Protein AF-A0A365U3H8-F1 (afdb_monomer_lite)

Secondary structure (DSSP, 8-state):
-PPPP--PPP--HHHHHHHHHHHHHT--SS----HHHHHHHHHT-EETTEEPPHHHHHHHHHHTS-HHHHGGGS------------

Sequence (86 aa):
RPAGVDTAPYTTPYLELMQAAIAKFGITAEDQGKKDCLVDWFLAQEIEGEPVSNKLADAMATLIRLPSAQRGGAKRVLGPDLRQTG

Radius of gyration: 19.9 Å; chains: 1; bounding box: 32×69×54 Å

Structure (mmCIF, N/CA/C/O backbone):
data_AF-A0A365U3H8-F1
#
_entry.id   AF-A0A365U3H8-F1
#
loop_
_atom_site.group_PDB
_atom_site.id
_atom_site.type_symbol
_atom_site.label_atom_id
_atom_site.label_alt_id
_atom_site.label_comp_id
_atom_site.label_asym_id
_atom_site.label_entity_id
_atom_site.label_seq_id
_atom_site.pdbx_PDB_ins_code
_atom_site.Cartn_x
_atom_site.Cartn_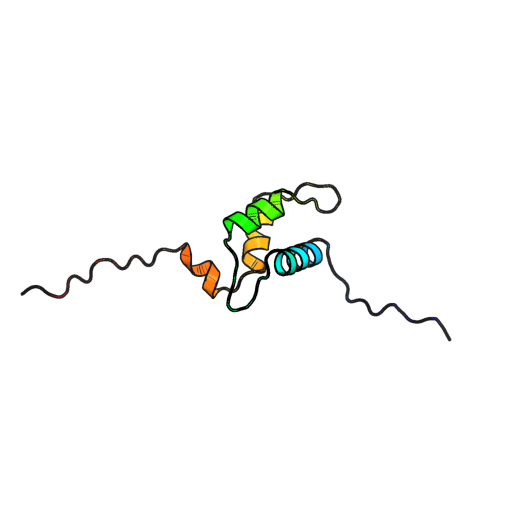y
_atom_site.Cartn_z
_atom_site.occupancy
_atom_site.B_iso_or_equiv
_atom_site.auth_seq_id
_atom_site.auth_comp_id
_atom_site.auth_asym_id
_atom_site.auth_atom_id
_atom_site.pdbx_PDB_model_num
ATOM 1 N N . ARG A 1 1 ? 12.208 -35.216 22.735 1.00 48.53 1 ARG A N 1
ATOM 2 C CA . ARG A 1 1 ? 12.296 -34.396 21.501 1.00 48.53 1 ARG A CA 1
ATOM 3 C C . ARG A 1 1 ? 11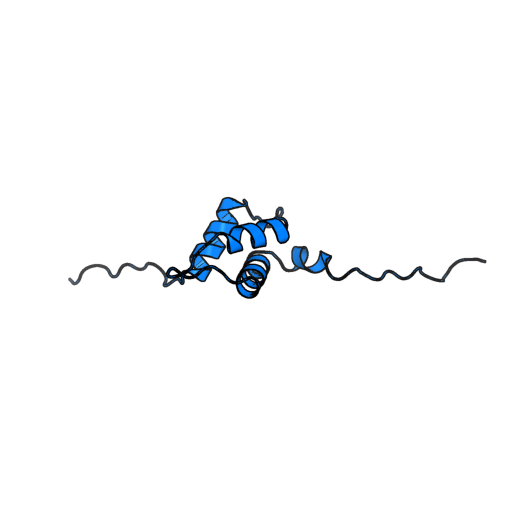.137 -33.412 21.543 1.00 48.53 1 ARG A C 1
ATOM 5 O O . ARG A 1 1 ? 10.021 -33.889 21.387 1.00 48.53 1 ARG A O 1
ATOM 12 N N . PRO A 1 2 ? 11.328 -32.119 21.853 1.00 51.91 2 PRO A N 1
ATOM 13 C CA . PRO A 1 2 ? 10.224 -31.187 21.718 1.00 51.91 2 PRO A CA 1
ATOM 14 C C . PRO A 1 2 ? 10.012 -30.859 20.237 1.00 51.91 2 PRO A C 1
ATOM 16 O O . PRO A 1 2 ? 10.943 -30.926 19.430 1.00 51.91 2 PRO A O 1
ATOM 19 N N . ALA A 1 3 ? 8.744 -30.644 19.906 1.00 55.28 3 ALA A N 1
ATOM 20 C CA . ALA A 1 3 ? 8.200 -30.440 18.576 1.00 55.28 3 ALA A CA 1
ATOM 21 C C . ALA A 1 3 ? 8.735 -29.157 17.923 1.00 55.28 3 ALA A C 1
ATOM 23 O O . ALA A 1 3 ? 9.150 -28.228 18.612 1.00 55.28 3 ALA A O 1
ATOM 24 N N . GLY A 1 4 ? 8.758 -29.163 16.588 1.00 58.19 4 GLY A N 1
ATOM 25 C CA . GLY A 1 4 ? 9.281 -28.085 15.759 1.00 58.19 4 GLY A CA 1
ATOM 26 C C . GLY A 1 4 ? 8.631 -26.753 16.101 1.00 58.19 4 GLY A C 1
ATOM 27 O O . GLY A 1 4 ? 7.411 -26.629 16.100 1.00 58.19 4 GLY A O 1
ATOM 28 N N . VAL A 1 5 ? 9.474 -25.774 16.403 1.00 60.06 5 VAL A N 1
ATOM 29 C CA . VAL A 1 5 ? 9.101 -24.368 16.342 1.00 60.06 5 VAL A CA 1
ATOM 30 C C . VAL A 1 5 ? 8.748 -24.066 14.889 1.00 60.06 5 VAL A C 1
ATOM 32 O O . VAL A 1 5 ? 9.584 -24.273 14.011 1.00 60.06 5 VAL A O 1
ATOM 35 N N . ASP A 1 6 ? 7.513 -23.639 14.632 1.00 62.75 6 ASP A N 1
ATOM 36 C CA . ASP A 1 6 ? 7.134 -23.059 13.346 1.00 62.75 6 ASP A CA 1
ATOM 37 C C . ASP A 1 6 ? 8.112 -21.921 13.046 1.00 62.75 6 ASP A C 1
ATOM 39 O O . ASP A 1 6 ? 8.096 -20.870 13.684 1.00 62.75 6 ASP A O 1
ATOM 43 N N . THR A 1 7 ? 9.017 -22.144 12.095 1.00 72.56 7 THR A N 1
ATOM 44 C CA . THR A 1 7 ? 10.019 -21.164 11.657 1.00 72.56 7 THR A CA 1
ATOM 45 C C . THR A 1 7 ? 9.410 -20.152 10.688 1.00 72.56 7 THR A C 1
ATOM 47 O O . THR A 1 7 ? 10.087 -19.699 9.764 1.00 72.56 7 THR A O 1
ATOM 50 N N . ALA A 1 8 ? 8.120 -19.844 10.828 1.00 76.56 8 ALA A N 1
ATOM 51 C CA . ALA A 1 8 ? 7.507 -18.776 10.063 1.00 76.56 8 ALA A CA 1
ATOM 52 C C . ALA A 1 8 ? 8.141 -17.454 10.526 1.00 76.56 8 ALA A C 1
ATOM 54 O O . ALA A 1 8 ? 8.150 -17.175 11.729 1.00 76.56 8 ALA A O 1
ATOM 55 N N . PRO A 1 9 ? 8.723 -16.654 9.616 1.00 87.06 9 PRO A N 1
ATOM 56 C CA . PRO A 1 9 ? 9.250 -15.350 9.981 1.00 87.06 9 PRO A CA 1
ATOM 57 C C . PRO A 1 9 ? 8.151 -14.507 10.626 1.00 87.06 9 PRO A C 1
ATOM 59 O O . PRO A 1 9 ? 7.022 -14.475 10.138 1.00 87.06 9 PRO A O 1
ATOM 62 N N . TYR A 1 10 ? 8.489 -13.808 11.709 1.00 91.06 10 TYR A N 1
ATOM 63 C CA . TYR A 1 10 ? 7.591 -12.809 12.276 1.00 91.06 10 TYR A CA 1
ATOM 64 C C . TYR A 1 10 ? 7.231 -11.768 11.207 1.00 91.06 10 TYR A C 1
ATOM 66 O O . TYR A 1 10 ? 8.106 -11.257 10.505 1.00 91.06 10 TYR A O 1
ATOM 74 N N . THR A 1 11 ? 5.946 -11.441 11.116 1.00 94.25 11 THR A N 1
ATOM 75 C CA . THR A 1 11 ? 5.399 -10.426 10.215 1.00 94.25 11 THR A CA 1
ATOM 76 C C . THR A 1 11 ? 4.451 -9.512 10.986 1.00 94.25 11 THR A C 1
ATOM 78 O O . THR A 1 11 ? 4.081 -9.795 12.125 1.00 94.25 11 THR A O 1
ATOM 81 N N . THR A 1 12 ? 4.075 -8.395 10.375 1.00 95.44 12 THR A N 1
ATOM 82 C CA . THR A 1 12 ? 3.052 -7.485 10.899 1.00 95.44 12 THR A CA 1
ATOM 83 C C . THR A 1 12 ? 1.901 -7.388 9.900 1.00 95.44 12 THR A C 1
ATOM 85 O O . THR A 1 12 ? 2.144 -7.551 8.699 1.00 95.44 12 THR A O 1
ATOM 88 N N . PRO A 1 13 ? 0.683 -7.028 10.342 1.00 96.38 13 PRO A N 1
ATOM 89 C CA . PRO A 1 13 ? -0.439 -6.799 9.431 1.00 96.38 13 PRO A CA 1
ATOM 90 C C . PRO A 1 13 ? -0.115 -5.799 8.309 1.00 96.38 13 PRO A C 1
ATOM 92 O O . PRO A 1 13 ? -0.573 -5.949 7.182 1.00 96.38 13 PRO A O 1
ATOM 95 N N . TYR A 1 14 ? 0.743 -4.807 8.579 1.00 96.69 14 TYR A N 1
ATOM 96 C CA . TYR A 1 14 ? 1.204 -3.848 7.571 1.00 96.69 14 TYR A CA 1
ATOM 97 C C . TYR A 1 14 ? 2.030 -4.511 6.461 1.00 96.69 14 TYR A C 1
ATOM 99 O O . TYR A 1 14 ? 1.832 -4.219 5.282 1.00 96.69 14 TYR A O 1
ATOM 107 N N . LEU A 1 15 ? 2.969 -5.393 6.824 1.00 96.94 15 LEU A N 1
ATOM 108 C CA . LEU A 1 15 ? 3.810 -6.108 5.859 1.00 96.94 15 LEU A CA 1
ATOM 109 C C . LEU A 1 15 ? 2.978 -7.088 5.027 1.00 96.94 15 LEU A C 1
ATOM 111 O O . LEU A 1 15 ? 3.144 -7.148 3.809 1.00 96.94 15 LEU A O 1
ATOM 115 N N . GLU A 1 16 ? 2.050 -7.802 5.664 1.00 96.81 16 GLU A N 1
ATOM 116 C CA . GLU A 1 16 ? 1.120 -8.706 4.981 1.00 96.81 16 GLU A CA 1
ATOM 117 C C . GLU A 1 16 ? 0.238 -7.951 3.984 1.00 96.81 16 GLU A C 1
ATOM 119 O O . GLU A 1 16 ? 0.104 -8.367 2.832 1.00 96.81 16 GLU A O 1
ATOM 124 N N . LEU A 1 17 ? -0.300 -6.798 4.387 1.00 97.88 17 LEU A N 1
ATOM 125 C CA . LEU A 1 17 ? -1.148 -5.979 3.529 1.00 97.88 17 LEU A CA 1
ATOM 126 C C . LEU A 1 17 ? -0.378 -5.396 2.339 1.00 97.88 17 LEU A C 1
ATOM 128 O O . LEU A 1 17 ? -0.880 -5.383 1.214 1.00 97.88 17 LEU A O 1
ATOM 132 N N . MET A 1 18 ? 0.860 -4.951 2.559 1.00 98.19 18 MET A N 1
ATOM 133 C CA . MET A 1 18 ? 1.748 -4.503 1.483 1.00 98.19 18 MET A CA 1
ATOM 134 C C . MET A 1 18 ? 2.071 -5.637 0.504 1.00 98.19 18 MET A C 1
ATOM 136 O O . MET A 1 18 ? 2.030 -5.429 -0.710 1.00 98.19 18 MET A O 1
ATOM 140 N N . GLN A 1 19 ? 2.324 -6.848 1.002 1.00 97.62 19 GLN A N 1
ATOM 141 C CA . GLN A 1 19 ? 2.557 -8.015 0.152 1.00 97.62 19 GLN A CA 1
ATOM 142 C C . GLN A 1 19 ? 1.300 -8.413 -0.637 1.00 97.62 19 GLN A C 1
ATOM 144 O O . GLN A 1 19 ? 1.399 -8.760 -1.819 1.00 97.62 19 GLN A O 1
ATOM 149 N N . ALA A 1 20 ? 0.119 -8.313 -0.022 1.00 98.00 20 ALA A N 1
ATOM 150 C CA . ALA A 1 20 ? -1.163 -8.530 -0.684 1.00 98.00 20 ALA A CA 1
ATOM 151 C C . ALA A 1 20 ? -1.406 -7.505 -1.803 1.00 98.00 20 ALA A C 1
ATOM 153 O O . ALA A 1 20 ? -1.857 -7.885 -2.884 1.00 98.00 20 ALA A O 1
ATOM 154 N N . ALA A 1 21 ? -1.046 -6.234 -1.594 1.00 98.06 21 ALA A N 1
ATOM 155 C CA . ALA A 1 21 ? -1.109 -5.206 -2.632 1.00 98.06 21 ALA A CA 1
ATOM 156 C C . ALA A 1 21 ? -0.187 -5.539 -3.815 1.00 98.06 21 ALA A C 1
ATOM 158 O O . ALA A 1 21 ? -0.630 -5.516 -4.963 1.00 98.06 21 ALA A O 1
ATOM 159 N N . ILE A 1 22 ? 1.071 -5.907 -3.543 1.00 98.00 22 ILE A N 1
ATOM 160 C CA . ILE A 1 22 ? 2.039 -6.305 -4.578 1.00 98.00 22 ILE A CA 1
ATOM 161 C C . ILE A 1 22 ? 1.476 -7.449 -5.426 1.00 98.00 22 ILE A C 1
ATOM 163 O O . ILE A 1 22 ? 1.481 -7.361 -6.653 1.00 98.00 22 ILE A O 1
ATOM 167 N N . ALA A 1 23 ? 0.934 -8.487 -4.784 1.00 98.00 23 ALA A N 1
ATOM 168 C CA . ALA A 1 23 ? 0.348 -9.629 -5.478 1.00 98.00 23 ALA A CA 1
ATOM 169 C C . ALA A 1 23 ? -0.912 -9.250 -6.274 1.00 98.00 23 ALA A C 1
ATOM 171 O O . ALA A 1 23 ? -1.053 -9.643 -7.430 1.00 98.00 23 ALA A O 1
ATOM 172 N N . LYS A 1 24 ? -1.817 -8.460 -5.683 1.00 97.56 24 LYS A N 1
ATOM 173 C CA . LYS A 1 24 ? -3.083 -8.051 -6.309 1.00 97.56 24 LYS A CA 1
ATOM 174 C C . LYS A 1 24 ? -2.870 -7.198 -7.558 1.00 97.56 24 LYS A C 1
ATOM 176 O O . LYS A 1 24 ? -3.583 -7.379 -8.541 1.00 97.56 24 LYS A O 1
ATOM 181 N N . PHE A 1 25 ? -1.942 -6.248 -7.495 1.00 96.50 25 PHE A N 1
ATOM 182 C CA . PHE A 1 25 ? -1.673 -5.308 -8.583 1.00 96.50 25 PHE A CA 1
ATOM 183 C C . PHE A 1 25 ? -0.596 -5.800 -9.549 1.00 96.50 25 PHE A C 1
ATOM 185 O O . PHE A 1 25 ? -0.343 -5.128 -10.543 1.00 96.50 25 PHE A O 1
ATOM 192 N N . GLY A 1 26 ? 0.019 -6.956 -9.277 1.00 96.50 26 GLY A N 1
ATOM 193 C CA . GLY A 1 26 ? 1.090 -7.498 -10.105 1.00 96.50 26 GLY A CA 1
ATOM 194 C C . GLY A 1 26 ? 2.304 -6.575 -10.155 1.00 96.50 26 GLY A C 1
ATOM 195 O O . GLY A 1 26 ? 2.885 -6.406 -11.220 1.00 96.50 26 GLY A O 1
ATOM 196 N N . ILE A 1 27 ? 2.664 -5.952 -9.025 1.00 95.75 27 ILE A N 1
ATOM 197 C CA . ILE A 1 27 ? 3.799 -5.026 -8.983 1.00 95.75 27 ILE A CA 1
ATOM 198 C C . ILE A 1 27 ? 5.092 -5.811 -9.240 1.00 95.75 27 ILE A C 1
ATOM 200 O O . ILE A 1 27 ? 5.467 -6.687 -8.459 1.00 95.75 27 ILE A O 1
ATOM 204 N N . THR A 1 28 ? 5.792 -5.465 -10.317 1.00 95.56 28 THR A N 1
ATOM 205 C CA . THR A 1 28 ? 7.115 -5.987 -10.691 1.00 95.56 28 THR A CA 1
ATOM 206 C C . THR A 1 28 ? 8.087 -4.835 -10.908 1.00 95.56 28 THR A C 1
ATOM 208 O O . THR A 1 28 ? 7.694 -3.675 -10.879 1.00 95.56 28 THR A O 1
ATOM 211 N N . ALA A 1 29 ? 9.371 -5.105 -11.155 1.00 92.75 29 ALA A N 1
ATOM 212 C CA . ALA A 1 29 ? 10.338 -4.040 -11.438 1.00 92.75 29 ALA A CA 1
ATOM 213 C C . ALA A 1 29 ? 9.953 -3.178 -12.664 1.00 92.75 29 ALA A C 1
ATOM 215 O O . ALA A 1 29 ? 10.295 -1.994 -12.714 1.00 92.75 29 ALA A O 1
ATOM 216 N N . GLU A 1 30 ? 9.214 -3.753 -13.612 1.00 92.81 30 GLU A N 1
ATOM 217 C CA . GLU A 1 30 ? 8.765 -3.138 -14.861 1.00 92.81 30 GLU A CA 1
ATOM 218 C C . GLU A 1 30 ? 7.387 -2.470 -14.738 1.00 92.81 30 GLU A C 1
ATOM 220 O O . GLU A 1 30 ? 7.156 -1.449 -15.387 1.00 92.81 30 GLU A O 1
ATOM 225 N N . ASP A 1 31 ? 6.497 -3.000 -13.892 1.00 92.94 31 ASP A N 1
ATOM 226 C CA . ASP A 1 31 ? 5.169 -2.435 -13.631 1.00 92.94 31 ASP A CA 1
ATOM 227 C C . ASP A 1 31 ? 4.989 -2.092 -12.152 1.00 92.94 31 ASP A C 1
ATOM 229 O O . ASP A 1 31 ? 4.911 -2.943 -11.274 1.00 92.94 31 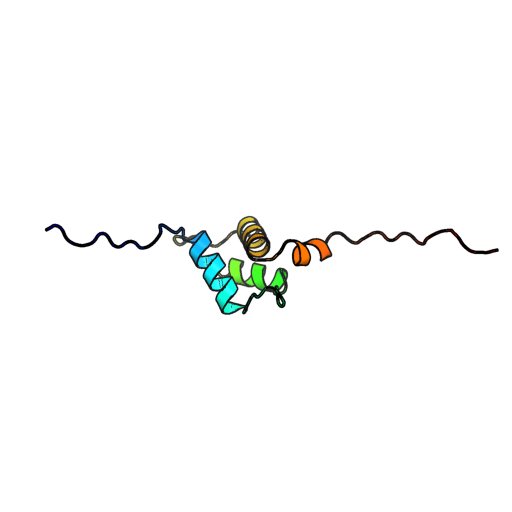ASP A O 1
ATOM 233 N N . GLN A 1 32 ? 4.920 -0.798 -11.872 1.00 93.44 32 GLN A N 1
ATOM 234 C CA . GLN A 1 32 ? 4.932 -0.258 -10.516 1.00 93.44 32 GLN A CA 1
ATOM 235 C C . GLN A 1 32 ? 3.540 0.120 -10.006 1.00 93.44 32 GLN A C 1
ATOM 237 O O . GLN A 1 32 ? 3.415 0.626 -8.888 1.00 93.44 32 GLN A O 1
ATOM 242 N N . GLY A 1 33 ? 2.505 -0.053 -10.833 1.00 90.81 33 GLY A N 1
ATOM 243 C CA . GLY A 1 33 ? 1.159 0.422 -10.541 1.00 90.81 33 GLY A CA 1
ATOM 244 C C . GLY A 1 33 ? 1.050 1.952 -10.421 1.00 90.81 33 GLY A C 1
ATOM 245 O O . GLY A 1 33 ? 2.015 2.700 -10.196 1.00 90.81 33 GLY A O 1
ATOM 246 N N . LYS A 1 34 ? -0.177 2.455 -10.569 1.00 91.62 34 LYS A N 1
ATOM 247 C CA . LYS A 1 34 ? -0.495 3.865 -10.308 1.00 91.62 34 LYS A CA 1
ATOM 248 C C . LYS A 1 34 ? -0.675 4.075 -8.809 1.00 91.62 34 LYS A C 1
ATOM 250 O O . LYS A 1 34 ? -1.415 3.329 -8.176 1.00 91.62 34 LYS A O 1
ATOM 255 N N . LYS A 1 35 ? -0.039 5.117 -8.262 1.00 93.44 35 LYS A N 1
ATOM 256 C CA . LYS A 1 35 ? -0.105 5.428 -6.826 1.00 93.44 35 LYS A CA 1
ATOM 257 C C . LYS A 1 35 ? -1.550 5.591 -6.351 1.00 93.44 35 LYS A C 1
ATOM 259 O O . LYS A 1 35 ? -1.917 4.953 -5.376 1.00 93.44 35 LYS A O 1
ATOM 264 N N . ASP A 1 36 ? -2.357 6.363 -7.072 1.00 95.19 36 ASP A N 1
ATOM 265 C CA . ASP A 1 36 ? -3.740 6.650 -6.673 1.00 95.19 36 ASP A CA 1
ATOM 266 C C . ASP A 1 36 ? -4.576 5.366 -6.567 1.00 95.19 36 ASP A C 1
ATOM 268 O O . ASP A 1 36 ? -5.244 5.150 -5.565 1.00 95.19 36 ASP A O 1
ATOM 272 N N . CYS A 1 37 ? -4.423 4.431 -7.515 1.00 96.62 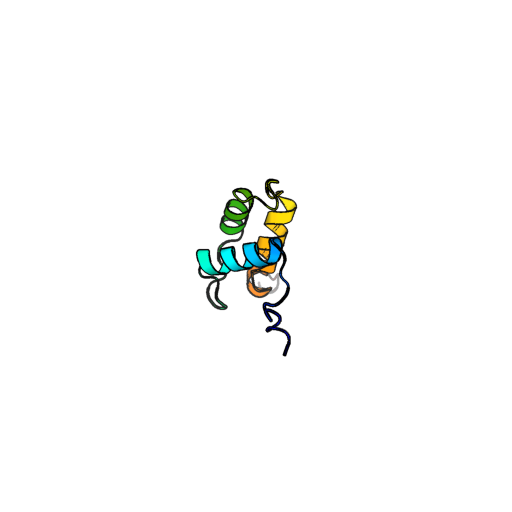37 CYS A N 1
ATOM 273 C CA . CYS A 1 37 ? -5.109 3.137 -7.460 1.00 96.62 37 CYS A CA 1
ATOM 274 C C . CYS A 1 37 ? -4.692 2.283 -6.250 1.00 96.62 37 CYS A C 1
ATOM 276 O O . CYS A 1 37 ? -5.506 1.534 -5.713 1.00 96.62 37 CYS A O 1
ATOM 278 N N . LEU A 1 38 ? -3.426 2.371 -5.835 1.00 97.38 38 LEU A N 1
ATOM 279 C CA . LEU A 1 38 ? -2.926 1.663 -4.656 1.00 97.38 38 LEU A CA 1
ATOM 280 C C . LEU A 1 38 ? -3.452 2.304 -3.372 1.00 97.38 38 LEU A C 1
ATOM 282 O O . LEU A 1 38 ? -3.886 1.591 -2.473 1.00 97.38 38 LEU A O 1
ATOM 286 N N . VAL A 1 39 ? -3.444 3.637 -3.299 1.00 98.06 39 VAL A N 1
ATOM 287 C CA . VAL A 1 39 ? -3.981 4.393 -2.159 1.00 98.06 39 VAL A CA 1
ATOM 288 C C . VAL A 1 39 ? -5.466 4.098 -1.977 1.00 98.06 39 VAL A C 1
ATOM 290 O O . VAL A 1 39 ? -5.862 3.714 -0.880 1.00 98.06 39 VAL A O 1
ATOM 293 N N . ASP A 1 40 ? -6.261 4.183 -3.046 1.00 98.38 40 ASP A N 1
ATOM 294 C CA . ASP A 1 40 ? -7.692 3.865 -3.017 1.00 98.38 40 ASP A CA 1
ATOM 295 C C . ASP A 1 40 ? -7.941 2.439 -2.519 1.00 98.38 40 ASP A C 1
ATOM 297 O O . ASP A 1 40 ? -8.850 2.191 -1.727 1.00 98.38 40 ASP A O 1
ATOM 301 N N . TRP A 1 41 ? -7.103 1.488 -2.944 1.00 98.44 41 TRP A N 1
ATOM 302 C CA . TRP A 1 41 ? -7.218 0.113 -2.482 1.00 98.44 41 TRP A CA 1
ATOM 303 C C . TRP A 1 41 ? -6.889 -0.037 -1.001 1.00 98.44 41 TRP A C 1
ATOM 305 O O . TRP A 1 41 ? -7.652 -0.696 -0.296 1.00 98.44 41 TRP A O 1
ATOM 315 N N . PHE A 1 42 ? -5.806 0.582 -0.521 1.00 98.44 42 PHE A N 1
ATOM 316 C CA . PHE A 1 42 ? -5.428 0.550 0.893 1.00 98.44 42 PHE A CA 1
ATOM 317 C C . PHE A 1 42 ? -6.484 1.198 1.791 1.00 98.44 42 PHE A C 1
ATOM 319 O O . PHE A 1 42 ? -6.754 0.665 2.860 1.00 98.44 42 PHE A O 1
ATOM 326 N N . LEU A 1 43 ? -7.117 2.291 1.356 1.00 98.56 43 LEU A N 1
ATOM 327 C CA . LEU A 1 43 ? -8.200 2.962 2.089 1.00 98.56 43 LEU A CA 1
ATOM 328 C C . LEU A 1 43 ? -9.451 2.094 2.272 1.00 98.56 43 LEU A C 1
ATOM 330 O O . LEU A 1 43 ? -10.239 2.343 3.180 1.00 98.56 43 LEU A O 1
ATOM 334 N N . ALA A 1 44 ? -9.636 1.081 1.425 1.00 98.19 44 ALA A N 1
ATOM 335 C CA . ALA A 1 44 ? -10.716 0.109 1.552 1.00 98.19 44 ALA A CA 1
ATOM 336 C C . ALA A 1 44 ? -10.369 -1.074 2.480 1.00 98.19 44 ALA A C 1
ATOM 338 O O . ALA A 1 44 ? -11.155 -2.017 2.564 1.00 98.19 44 ALA A O 1
ATOM 339 N N . GLN A 1 45 ? -9.191 -1.069 3.115 1.00 98.12 45 GLN A N 1
ATOM 340 C CA . GLN A 1 45 ? -8.731 -2.136 4.006 1.00 98.12 45 GLN A CA 1
ATOM 341 C C . GLN A 1 45 ? -8.824 -1.720 5.476 1.00 98.12 45 GLN A C 1
ATOM 343 O O . GLN A 1 45 ? -8.855 -0.533 5.816 1.00 98.12 45 GLN A O 1
ATOM 348 N N . GLU A 1 46 ? -8.790 -2.725 6.345 1.00 97.88 46 GLU A N 1
ATOM 349 C CA . GLU A 1 46 ? -8.721 -2.569 7.794 1.00 97.88 46 GLU A CA 1
ATOM 350 C C . GLU A 1 46 ? -7.486 -3.289 8.339 1.00 97.88 46 GLU A C 1
ATOM 352 O O . GLU A 1 46 ? -7.064 -4.324 7.815 1.00 97.88 46 GLU A O 1
ATOM 357 N N . ILE A 1 47 ? -6.910 -2.743 9.404 1.00 95.44 47 ILE A N 1
ATOM 358 C CA . ILE A 1 47 ? -5.827 -3.353 10.171 1.00 95.44 47 ILE A CA 1
ATOM 359 C C . ILE A 1 47 ? -6.298 -3.425 11.616 1.00 95.44 47 ILE A C 1
ATOM 361 O O . ILE A 1 47 ? -6.657 -2.409 12.197 1.00 95.44 47 ILE A O 1
ATOM 365 N N . GLU A 1 48 ? -6.335 -4.637 12.173 1.00 93.56 48 GLU A N 1
ATOM 366 C CA . GLU A 1 48 ? -6.810 -4.881 13.546 1.00 93.56 48 GLU A CA 1
ATOM 367 C C . GLU A 1 48 ? -8.237 -4.347 13.810 1.00 93.56 48 GLU A C 1
ATOM 369 O O . GLU A 1 48 ? -8.592 -4.004 14.933 1.00 93.56 48 GLU A O 1
ATOM 374 N N . GLY A 1 49 ? -9.076 -4.307 12.767 1.00 95.38 49 GLY A N 1
ATOM 375 C CA . GLY A 1 49 ? -10.450 -3.795 12.833 1.00 95.38 49 GLY A CA 1
ATOM 376 C C . GLY A 1 49 ? -10.565 -2.270 12.740 1.00 95.38 49 GLY A C 1
ATOM 377 O O . GLY A 1 49 ? -11.669 -1.740 12.856 1.00 95.38 49 GLY A O 1
ATOM 378 N N . GLU A 1 50 ? -9.457 -1.558 12.517 1.00 96.88 50 GLU A N 1
ATOM 379 C CA . GLU A 1 50 ? -9.459 -0.119 12.263 1.00 96.88 50 GLU A CA 1
ATOM 380 C C . GLU A 1 50 ? -9.239 0.191 10.775 1.00 96.88 50 GLU A C 1
ATOM 382 O O . GLU A 1 50 ? -8.372 -0.414 10.134 1.00 96.88 50 GLU A O 1
ATOM 387 N N . PRO A 1 51 ? -9.975 1.159 10.199 1.00 97.81 51 PRO A N 1
ATOM 388 C CA . PRO A 1 51 ? -9.789 1.552 8.811 1.00 97.81 51 PRO A CA 1
ATOM 389 C C . PRO A 1 51 ? -8.411 2.181 8.592 1.00 97.81 51 PRO A C 1
ATOM 391 O O . PRO A 1 51 ? -7.934 3.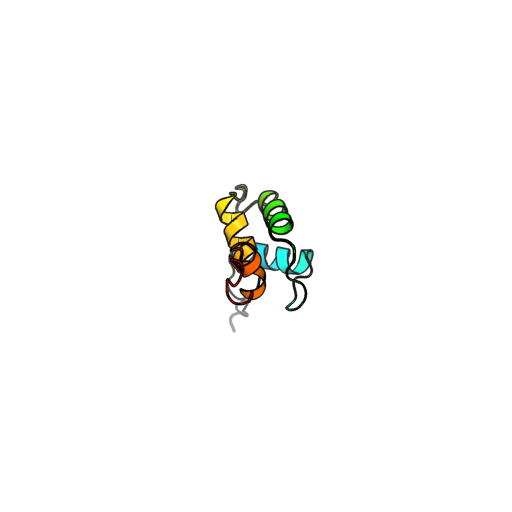007 9.378 1.00 97.81 51 PRO A O 1
ATOM 394 N N . VAL A 1 52 ? -7.780 1.846 7.468 1.00 98.00 52 VAL A N 1
ATOM 395 C CA . VAL A 1 52 ? -6.490 2.431 7.095 1.00 98.00 52 VAL A CA 1
ATOM 396 C C . VAL A 1 52 ? -6.645 3.933 6.842 1.00 98.00 52 VAL A C 1
ATOM 398 O O . VAL A 1 52 ? -7.411 4.379 5.990 1.00 98.00 52 VAL A O 1
ATOM 401 N N . SER A 1 53 ? -5.867 4.743 7.561 1.00 98.12 53 SER A N 1
ATOM 402 C CA . SER A 1 53 ? -5.861 6.196 7.357 1.00 98.12 53 SER A CA 1
ATOM 403 C C . SER A 1 53 ? -5.214 6.603 6.027 1.00 98.12 53 SER A C 1
ATOM 405 O O . SER A 1 53 ? -4.293 5.948 5.541 1.00 98.12 53 SER A O 1
ATOM 407 N N . ASN A 1 54 ? -5.594 7.771 5.495 1.00 98.12 54 ASN A N 1
ATOM 408 C CA . ASN A 1 54 ? -4.978 8.356 4.294 1.00 98.12 54 ASN A CA 1
ATOM 409 C C . ASN A 1 54 ? -3.444 8.435 4.361 1.00 98.12 54 ASN A C 1
ATOM 411 O O . ASN A 1 54 ? -2.763 8.097 3.397 1.00 98.12 54 ASN A O 1
ATOM 415 N N . LYS A 1 55 ? -2.883 8.857 5.503 1.00 98.06 55 LYS A N 1
ATOM 416 C CA . LYS A 1 55 ? -1.422 8.959 5.668 1.00 98.06 55 LYS A CA 1
ATOM 417 C C . LYS A 1 55 ? -0.747 7.593 5.591 1.00 98.06 55 LYS A C 1
ATOM 419 O O . LYS A 1 55 ? 0.323 7.473 5.003 1.00 98.06 55 LYS A O 1
ATOM 424 N N . LEU A 1 5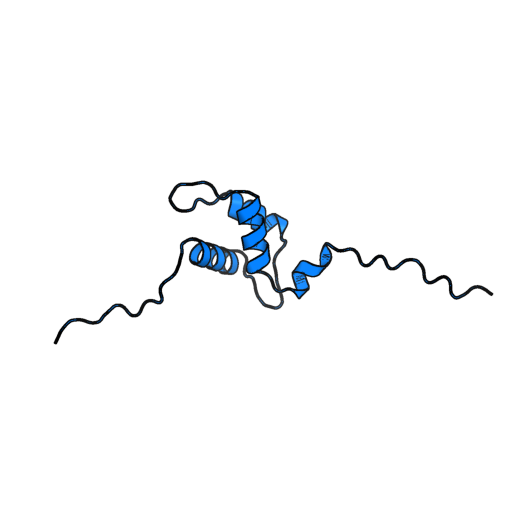6 ? -1.370 6.581 6.188 1.00 98.06 56 LEU A N 1
ATOM 425 C CA . LEU A 1 56 ? -0.847 5.224 6.182 1.00 98.06 56 LEU A CA 1
ATOM 426 C C . LEU A 1 56 ? -0.964 4.591 4.787 1.00 98.06 56 LEU A C 1
ATOM 428 O O . LEU A 1 56 ? 0.008 4.011 4.310 1.00 98.06 56 LEU A O 1
ATOM 432 N N . ALA A 1 57 ? -2.099 4.767 4.106 1.00 98.38 57 ALA A N 1
ATOM 433 C CA . ALA A 1 57 ? -2.292 4.330 2.724 1.00 98.38 57 ALA A CA 1
ATOM 434 C C . ALA A 1 57 ? -1.243 4.944 1.780 1.00 98.38 57 ALA A C 1
ATOM 436 O O . ALA A 1 57 ? -0.616 4.223 1.003 1.00 98.38 57 ALA A O 1
ATOM 437 N N . ASP A 1 58 ? -0.992 6.254 1.888 1.00 97.94 58 ASP A N 1
ATOM 438 C CA . ASP A 1 58 ? 0.018 6.950 1.082 1.00 97.94 58 ASP A CA 1
ATOM 439 C C . ASP A 1 58 ? 1.437 6.415 1.331 1.00 97.94 58 ASP A C 1
ATOM 441 O O . ASP A 1 58 ? 2.200 6.179 0.386 1.00 97.94 58 ASP A O 1
ATOM 445 N N . ALA A 1 59 ? 1.774 6.172 2.601 1.00 97.94 59 ALA A N 1
ATOM 446 C CA . ALA A 1 59 ? 3.060 5.613 2.996 1.00 97.94 59 ALA A CA 1
ATOM 447 C C . ALA A 1 59 ? 3.252 4.190 2.448 1.00 97.94 59 ALA A C 1
ATOM 449 O O . ALA A 1 59 ? 4.271 3.919 1.816 1.00 97.94 59 ALA A O 1
ATOM 450 N N . MET A 1 60 ? 2.270 3.300 2.615 1.00 98.06 60 MET A N 1
ATOM 451 C CA . MET A 1 60 ? 2.345 1.920 2.118 1.00 98.06 60 MET A CA 1
ATOM 452 C C . MET A 1 60 ? 2.398 1.864 0.588 1.00 98.06 60 MET A C 1
ATOM 454 O O . MET A 1 60 ? 3.258 1.182 0.033 1.00 98.06 60 MET A O 1
ATOM 458 N N . ALA A 1 61 ? 1.563 2.647 -0.105 1.00 97.31 61 ALA A N 1
ATOM 459 C CA . ALA A 1 61 ? 1.609 2.766 -1.564 1.00 97.31 61 ALA A CA 1
ATOM 460 C C . ALA A 1 61 ? 2.964 3.284 -2.063 1.00 97.31 61 ALA A C 1
ATOM 462 O O . ALA A 1 61 ? 3.400 2.931 -3.156 1.00 97.31 61 ALA A O 1
ATOM 463 N N . THR A 1 62 ? 3.646 4.113 -1.273 1.00 95.94 62 THR A N 1
ATOM 464 C CA . THR A 1 62 ? 5.006 4.562 -1.575 1.00 95.94 62 THR A CA 1
ATOM 465 C C . THR A 1 62 ? 6.019 3.435 -1.353 1.00 95.94 62 THR A C 1
ATOM 467 O O . THR A 1 62 ? 6.803 3.156 -2.255 1.00 95.94 62 THR A O 1
ATOM 470 N N . LEU A 1 63 ? 5.984 2.755 -0.202 1.00 96.88 63 LEU A N 1
ATOM 471 C CA . LEU A 1 63 ? 6.963 1.729 0.188 1.00 96.88 63 LEU A CA 1
ATOM 472 C C . LEU A 1 63 ? 6.996 0.507 -0.739 1.00 96.88 63 LEU A C 1
ATOM 474 O O . LEU A 1 63 ? 8.072 -0.038 -0.969 1.00 96.88 63 LEU A O 1
ATOM 478 N N . ILE A 1 64 ? 5.857 0.097 -1.301 1.00 96.50 64 ILE A N 1
ATOM 479 C CA . ILE A 1 64 ? 5.796 -1.057 -2.219 1.00 96.50 64 ILE A CA 1
ATOM 480 C C . ILE A 1 64 ? 6.268 -0.740 -3.645 1.00 96.50 64 ILE A C 1
ATOM 482 O O . ILE A 1 64 ? 6.353 -1.638 -4.480 1.00 96.50 64 ILE A O 1
ATOM 486 N N . ARG A 1 65 ? 6.561 0.531 -3.944 1.00 95.50 65 ARG A N 1
ATOM 487 C CA . ARG A 1 65 ? 7.015 0.995 -5.260 1.00 95.50 65 ARG A CA 1
ATOM 488 C C . ARG A 1 65 ? 8.493 1.352 -5.211 1.00 95.50 65 ARG A C 1
ATOM 490 O O . ARG A 1 65 ? 8.971 1.962 -4.259 1.00 95.50 65 ARG A O 1
ATOM 497 N N . LEU A 1 66 ? 9.211 1.069 -6.286 1.00 94.44 66 LEU A N 1
ATOM 498 C CA . LEU A 1 66 ? 10.594 1.465 -6.491 1.00 94.44 66 LEU A CA 1
ATOM 499 C C . LEU A 1 66 ? 10.740 2.996 -6.484 1.00 94.44 66 LEU A C 1
ATOM 501 O O . LEU A 1 66 ? 9.905 3.705 -7.063 1.00 94.44 66 LEU A O 1
ATOM 505 N N . PRO A 1 67 ? 11.856 3.531 -5.950 1.00 91.69 67 PRO A N 1
ATOM 506 C CA . PRO A 1 67 ? 12.134 4.969 -5.958 1.00 91.69 67 PRO A CA 1
ATOM 507 C C . PRO A 1 67 ? 12.055 5.608 -7.353 1.00 91.69 67 PRO A C 1
ATOM 509 O O . PRO A 1 67 ? 11.685 6.773 -7.497 1.00 91.69 67 PRO A O 1
ATOM 512 N N . SER A 1 68 ? 12.370 4.859 -8.415 1.00 89.62 68 SER A N 1
ATOM 513 C CA . SER A 1 68 ? 12.237 5.320 -9.801 1.00 89.62 68 SER A CA 1
ATOM 514 C C . SER A 1 68 ? 10.811 5.743 -10.155 1.00 89.62 68 SER A C 1
ATOM 516 O O . SER A 1 68 ? 10.642 6.798 -10.766 1.00 89.62 68 SER A O 1
ATOM 518 N N . ALA A 1 69 ? 9.805 4.989 -9.716 1.00 86.69 69 ALA A N 1
ATOM 519 C CA . ALA A 1 69 ? 8.392 5.238 -9.992 1.00 86.69 69 ALA A CA 1
ATOM 520 C C . ALA A 1 69 ? 7.753 6.286 -9.065 1.00 86.69 69 ALA A C 1
ATOM 522 O O . ALA A 1 69 ? 6.655 6.779 -9.337 1.00 86.69 69 ALA A O 1
ATOM 523 N N . GLN A 1 70 ? 8.436 6.663 -7.983 1.00 86.69 70 GLN A N 1
ATOM 524 C CA . GLN A 1 70 ? 7.993 7.711 -7.058 1.00 86.69 70 GLN A CA 1
ATOM 525 C C . GLN A 1 70 ? 8.365 9.126 -7.545 1.00 86.69 70 GLN A C 1
ATOM 527 O O . GLN A 1 70 ? 7.701 10.100 -7.197 1.00 86.69 70 GLN A O 1
ATOM 532 N N . ARG A 1 71 ? 9.391 9.256 -8.400 1.00 78.06 71 ARG A N 1
ATOM 533 C CA . ARG A 1 71 ? 9.961 10.548 -8.841 1.00 78.06 71 ARG A CA 1
ATOM 534 C C . ARG A 1 71 ? 9.076 11.383 -9.780 1.00 78.06 71 ARG A C 1
ATOM 536 O O . ARG A 1 71 ? 9.393 12.542 -10.017 1.00 78.06 71 ARG A O 1
ATOM 543 N N . GLY A 1 72 ? 7.977 10.836 -10.303 1.00 65.50 72 GLY A N 1
ATOM 544 C CA . GLY A 1 72 ? 7.121 11.514 -11.290 1.00 65.50 72 GLY A CA 1
ATOM 545 C C . GLY A 1 72 ? 6.325 12.724 -10.772 1.00 65.50 72 GLY A C 1
ATOM 546 O O . GLY A 1 72 ? 5.899 13.547 -11.577 1.00 65.50 72 GLY A O 1
ATOM 547 N N . GLY A 1 73 ? 6.137 12.865 -9.453 1.00 56.84 73 GLY A N 1
ATOM 548 C CA . GLY A 1 73 ? 5.367 13.973 -8.863 1.00 56.84 73 GLY A CA 1
ATOM 549 C C . GLY A 1 73 ? 6.143 15.290 -8.737 1.00 56.84 73 GLY A C 1
ATOM 550 O O . GLY A 1 73 ? 5.562 16.371 -8.836 1.00 56.84 73 GLY A O 1
ATOM 551 N N . ALA A 1 74 ? 7.467 15.220 -8.583 1.00 55.16 74 ALA A N 1
ATOM 552 C CA . ALA A 1 74 ? 8.330 16.391 -8.610 1.00 55.16 74 ALA A CA 1
ATOM 553 C C . ALA A 1 74 ? 8.653 16.707 -10.073 1.00 55.16 74 ALA A C 1
ATOM 555 O O . ALA A 1 74 ? 9.647 16.225 -10.620 1.00 55.16 74 ALA A O 1
ATOM 556 N N . LYS A 1 75 ? 7.775 17.476 -10.733 1.00 53.28 75 LYS A N 1
ATOM 557 C CA . LYS A 1 75 ? 8.031 18.016 -12.076 1.00 53.28 75 LYS A CA 1
ATOM 558 C C . LYS A 1 75 ? 9.469 18.527 -12.128 1.00 53.28 75 LYS A C 1
ATOM 560 O O . LYS A 1 75 ? 9.824 19.459 -11.409 1.00 53.28 75 LYS A O 1
ATOM 565 N N . ARG A 1 76 ? 10.287 17.943 -13.009 1.00 56.47 76 ARG A N 1
ATOM 566 C CA . ARG A 1 76 ? 11.492 18.614 -13.494 1.00 56.47 76 ARG A CA 1
ATOM 567 C C . ARG A 1 76 ? 10.982 19.912 -14.103 1.00 56.47 76 ARG A C 1
ATOM 569 O O . ARG A 1 76 ? 10.370 19.887 -15.168 1.00 56.47 76 ARG A O 1
ATOM 576 N N . VAL A 1 77 ? 11.167 21.025 -13.401 1.00 52.78 77 VAL A N 1
ATOM 577 C CA . VAL A 1 77 ? 11.080 22.350 -14.002 1.00 52.78 77 VAL A CA 1
ATOM 578 C C . VAL A 1 77 ? 12.270 22.417 -14.951 1.00 52.78 77 VAL A C 1
ATOM 580 O O . VAL A 1 77 ? 13.337 22.914 -14.608 1.00 52.78 77 VAL A O 1
ATOM 583 N N . LEU A 1 78 ? 12.126 21.808 -16.127 1.00 52.03 78 LEU A N 1
ATOM 584 C CA . LEU A 1 78 ? 12.954 22.135 -17.268 1.00 52.03 78 LEU A CA 1
ATOM 585 C C . LEU A 1 78 ? 12.436 23.502 -17.715 1.00 52.03 78 LEU A C 1
ATOM 587 O O . LEU A 1 78 ? 11.534 23.604 -18.544 1.00 52.03 78 LEU A O 1
ATOM 591 N N . GLY A 1 79 ? 12.909 24.550 -17.037 1.00 57.88 79 GLY A N 1
ATOM 592 C CA . GLY A 1 79 ? 12.769 25.904 -17.549 1.00 57.88 79 GLY A CA 1
ATOM 593 C C . GLY A 1 79 ? 13.372 25.938 -18.955 1.00 57.88 79 GLY A C 1
ATOM 594 O O . GLY A 1 79 ? 14.343 25.213 -19.198 1.00 57.88 79 GLY A O 1
ATOM 595 N N . PRO A 1 80 ? 12.788 26.697 -19.895 1.00 57.47 80 PRO A N 1
ATOM 596 C CA . PRO A 1 80 ? 13.311 26.759 -21.250 1.00 57.47 80 PRO A CA 1
ATOM 597 C C . PRO A 1 80 ? 14.777 27.199 -21.200 1.00 57.47 80 PRO A C 1
ATOM 599 O O . PRO A 1 80 ? 15.115 28.199 -20.565 1.00 57.47 80 PRO A O 1
ATOM 602 N N . ASP A 1 81 ? 15.644 26.407 -21.829 1.00 61.22 81 ASP A N 1
ATOM 603 C CA . ASP A 1 81 ? 17.063 26.708 -21.969 1.00 61.22 81 ASP A CA 1
ATOM 604 C C . ASP A 1 81 ? 17.178 27.984 -22.820 1.00 61.22 81 ASP A C 1
ATOM 606 O O . ASP A 1 81 ? 16.934 27.972 -24.025 1.00 61.22 81 ASP A O 1
ATOM 610 N N . LEU A 1 82 ? 17.474 29.123 -22.184 1.00 59.75 82 LEU A N 1
ATOM 611 C CA . LEU A 1 82 ? 17.555 30.455 -22.810 1.00 59.75 82 LEU A CA 1
ATOM 612 C C . LEU A 1 82 ? 18.806 30.636 -23.691 1.00 59.75 82 LEU A C 1
ATOM 614 O O . LEU A 1 82 ? 19.288 31.748 -23.896 1.00 59.75 82 LEU A O 1
ATOM 618 N N . ARG A 1 83 ? 19.366 29.550 -24.222 1.00 62.84 83 ARG A N 1
ATOM 619 C CA . ARG A 1 83 ? 20.565 29.572 -25.058 1.00 62.84 83 ARG A CA 1
ATOM 620 C C . ARG A 1 83 ? 20.252 29.001 -26.430 1.00 62.84 83 ARG A C 1
ATOM 622 O O . ARG A 1 83 ? 20.615 27.866 -26.698 1.00 62.84 83 ARG A O 1
ATOM 629 N N . GLN A 1 84 ? 19.602 29.798 -27.276 1.00 51.09 84 GLN A N 1
ATOM 630 C CA . GLN A 1 84 ? 19.896 29.916 -28.714 1.00 51.09 84 GLN A CA 1
ATOM 631 C C . GLN A 1 84 ? 18.783 30.680 -29.434 1.00 51.09 84 GLN A C 1
ATOM 633 O O . GLN A 1 84 ? 17.786 30.099 -29.834 1.00 51.09 84 GLN A O 1
ATOM 638 N N . THR A 1 85 ? 19.014 31.974 -29.621 1.00 47.16 85 THR A N 1
ATOM 639 C CA . THR A 1 85 ? 18.699 32.795 -30.805 1.00 47.16 85 THR A CA 1
ATOM 640 C C . THR A 1 85 ? 19.417 34.112 -30.506 1.00 47.16 85 THR A C 1
ATOM 642 O O . THR A 1 85 ? 19.160 34.686 -29.453 1.00 47.16 85 THR A O 1
ATOM 645 N N . GLY A 1 86 ? 20.363 34.645 -31.259 1.00 44.28 86 GLY A N 1
ATOM 646 C CA . GLY A 1 86 ? 20.858 34.469 -32.617 1.00 44.28 86 GLY A CA 1
ATOM 647 C C . GLY A 1 86 ? 21.722 35.708 -32.859 1.00 44.28 86 GLY A C 1
ATOM 648 O O . GLY A 1 86 ? 21.356 36.768 -32.298 1.00 44.28 86 GLY A O 1
#

pLDDT: mean 85.3, std 17.59, range [44.28, 98.56]

Foldseek 3Di:
DDDDDPPDDDDFPLRVVLVVLCVVQVDDLVRLDDLVVQLVVQQPDDHPNHGQDSVRSSVSSVVSGDPVVVCVVPPPPPPPPPPDDD

Organism: NCBI:txid2259333